Protein AF-X1CPD4-F1 (afdb_monomer)

Sequence (104 aa):
MSNGLPSGVPSDAETRWREIINEVKNHYQGSLVWEMPFEGSSIELPTFIDLFNEIQIDWSPPLSQNSSASDFELYTQSSIYLDQFILPLKQTTGLLVTIAAAYP

Secondary structure (DSSP, 8-state):
-------S--TTHHHHHHHHHHHHHHH--S--EEEEEESSS-----TTGGG-SEEEEEE-----S-TT--HHHHHHHHHHHIIIIIHHHHHHH--EEEEEE---

Radius of gyration: 17.02 Å; Cα contacts (8 Å, |Δi|>4): 99; 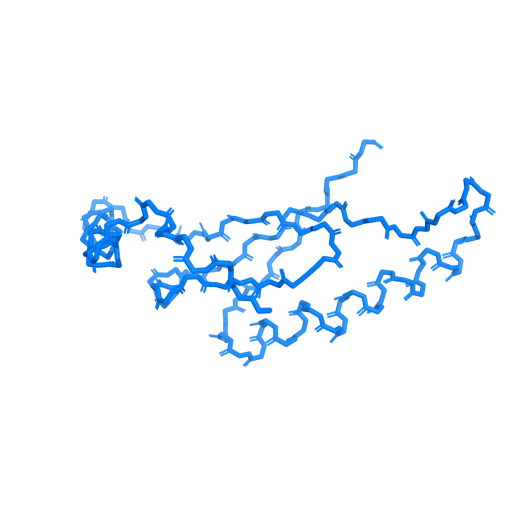chains: 1; bounding box: 42×32×45 Å

pLDDT: mean 90.25, std 12.17, range [38.09, 97.94]

Organism: NCB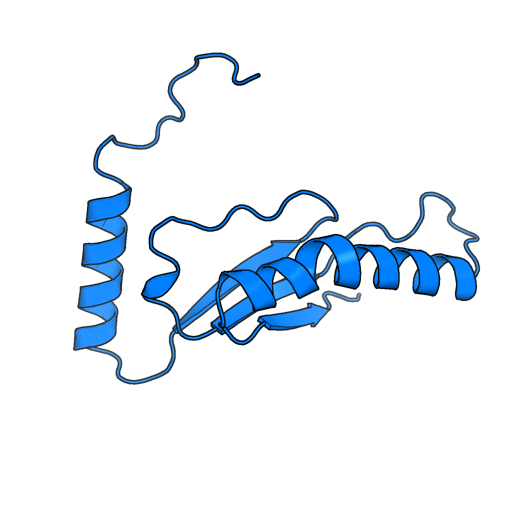I:txid412755

Mean predicted aligned error: 5.89 Å

Structure (mmCIF, N/CA/C/O backbone):
data_AF-X1CPD4-F1
#
_entry.id   AF-X1CPD4-F1
#
loop_
_atom_site.group_PDB
_atom_site.id
_atom_site.type_symbol
_atom_site.label_atom_id
_atom_site.label_alt_id
_atom_site.label_comp_id
_atom_site.label_asym_id
_atom_site.label_entity_id
_atom_site.label_seq_id
_atom_site.pdbx_PDB_ins_code
_atom_site.Cartn_x
_atom_site.Cartn_y
_atom_site.Cartn_z
_atom_site.occupancy
_atom_site.B_iso_or_equiv
_atom_site.auth_seq_id
_atom_site.auth_comp_id
_atom_site.auth_asym_id
_atom_site.auth_atom_id
_atom_site.pdbx_PDB_model_num
ATOM 1 N N . MET A 1 1 ? -12.891 16.914 -14.836 1.00 38.09 1 MET A N 1
ATOM 2 C CA . MET A 1 1 ? -14.219 17.531 -14.614 1.00 38.09 1 MET A CA 1
ATOM 3 C C . MET A 1 1 ? -15.202 16.390 -14.410 1.00 38.09 1 MET A C 1
ATOM 5 O O . MET A 1 1 ? -15.268 15.543 -15.291 1.00 38.09 1 MET A O 1
ATOM 9 N N . SER A 1 2 ? -15.864 16.294 -13.252 1.00 54.53 2 SER A N 1
ATOM 10 C CA . SER A 1 2 ? -16.891 15.266 -13.039 1.00 54.53 2 SER A CA 1
ATOM 11 C C . SER A 1 2 ? -18.130 15.611 -13.869 1.00 54.53 2 SER A C 1
ATOM 13 O O . SER A 1 2 ? -18.475 16.776 -14.055 1.00 54.53 2 SER A O 1
ATOM 15 N N . ASN A 1 3 ? -18.781 14.593 -14.414 1.00 63.12 3 ASN A N 1
ATOM 16 C CA . ASN A 1 3 ? -19.935 14.684 -15.312 1.00 63.12 3 ASN A CA 1
ATOM 17 C C . ASN A 1 3 ? -21.262 15.021 -14.595 1.00 63.12 3 ASN A C 1
ATOM 19 O O . ASN A 1 3 ? -22.324 14.889 -15.196 1.00 63.12 3 ASN A O 1
ATOM 23 N N . GLY A 1 4 ? -21.223 15.452 -13.326 1.00 56.28 4 GLY A N 1
ATOM 24 C CA . GLY A 1 4 ? -22.395 15.901 -12.562 1.00 56.28 4 GLY A CA 1
ATOM 25 C C . GLY A 1 4 ? -23.452 14.827 -12.277 1.00 56.28 4 GLY A C 1
ATOM 26 O O . GLY A 1 4 ? -24.486 15.140 -11.691 1.00 56.28 4 GLY A O 1
ATOM 27 N N . LEU A 1 5 ? -23.215 13.573 -12.672 1.00 57.56 5 LEU A N 1
ATOM 28 C CA . LEU A 1 5 ? -24.094 12.458 -12.347 1.00 57.56 5 LEU A CA 1
ATOM 29 C C . LEU A 1 5 ? -23.903 12.076 -10.871 1.00 57.56 5 LEU A C 1
ATOM 31 O O . LEU A 1 5 ? -22.758 12.017 -10.413 1.00 57.56 5 LEU A O 1
ATOM 35 N N . PRO A 1 6 ? -24.985 11.802 -10.116 1.00 59.16 6 PRO A N 1
ATOM 36 C CA . PRO A 1 6 ? -24.861 11.245 -8.777 1.00 59.16 6 PRO A CA 1
ATOM 37 C C . PRO A 1 6 ? -24.046 9.956 -8.858 1.00 59.16 6 PRO A C 1
ATOM 39 O O . PRO A 1 6 ? -24.386 9.064 -9.632 1.00 59.16 6 PRO A O 1
ATOM 42 N N . SER A 1 7 ? -23.000 9.830 -8.045 1.00 68.31 7 SER A N 1
ATOM 43 C CA . SER A 1 7 ? -22.147 8.633 -7.987 1.00 68.31 7 SER A CA 1
ATOM 44 C C . SER A 1 7 ? -22.894 7.369 -7.533 1.00 68.31 7 SER A C 1
ATOM 46 O O . SER A 1 7 ? -22.298 6.302 -7.444 1.00 68.31 7 SER A O 1
ATOM 48 N N . GLY A 1 8 ? -24.184 7.482 -7.190 1.00 69.25 8 GLY A N 1
ATOM 49 C CA . GLY A 1 8 ? -24.979 6.424 -6.566 1.00 69.25 8 GLY A CA 1
ATOM 50 C C . GLY A 1 8 ? -24.569 6.135 -5.120 1.00 69.25 8 GLY A C 1
ATOM 51 O O . GLY A 1 8 ? -25.208 5.320 -4.460 1.00 69.25 8 GLY A O 1
ATOM 52 N N . VAL A 1 9 ? -23.534 6.814 -4.615 1.00 76.81 9 VAL A N 1
ATOM 53 C CA . VAL A 1 9 ? -23.048 6.679 -3.245 1.00 76.81 9 VAL A CA 1
ATOM 54 C C . VAL A 1 9 ? -24.010 7.422 -2.312 1.00 76.81 9 VAL A C 1
ATOM 56 O O . VAL A 1 9 ? -24.260 8.612 -2.525 1.00 76.81 9 VAL A O 1
ATOM 59 N N . PRO A 1 10 ? -24.571 6.751 -1.289 1.00 81.69 10 PRO A N 1
ATOM 60 C CA . PRO A 1 10 ? -25.394 7.409 -0.282 1.00 81.69 10 PRO A CA 1
ATOM 61 C C . PRO A 1 10 ? -24.657 8.578 0.380 1.00 81.69 10 PRO A C 1
ATOM 63 O O . PRO A 1 10 ? -23.452 8.506 0.617 1.00 81.69 10 PRO A O 1
ATOM 66 N N . SER A 1 11 ? -25.378 9.644 0.734 1.00 85.56 11 SER A N 1
ATOM 67 C CA . SER A 1 11 ? -24.789 10.820 1.397 1.00 85.56 11 SER A CA 1
ATOM 68 C C . SER A 1 11 ? -24.153 10.505 2.755 1.00 85.56 11 SER A C 1
ATOM 70 O O . SER A 1 11 ? -23.351 11.285 3.253 1.00 85.56 11 SER A O 1
ATOM 72 N N . ASP A 1 12 ? -24.524 9.377 3.358 1.00 88.56 12 ASP A N 1
ATOM 73 C CA . ASP A 1 12 ? -24.041 8.867 4.639 1.00 88.56 12 ASP A CA 1
ATOM 7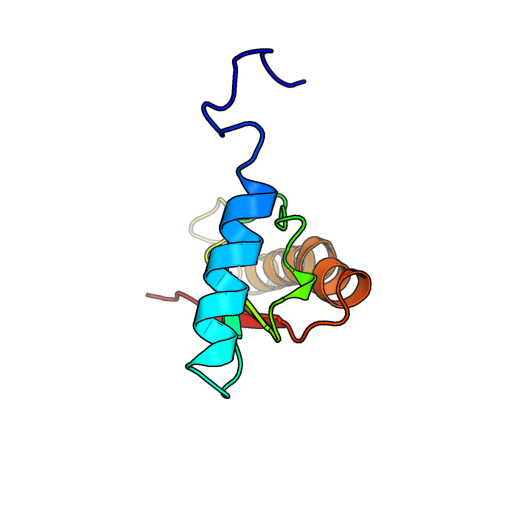4 C C . ASP A 1 12 ? -23.053 7.693 4.489 1.00 88.56 12 ASP A C 1
ATOM 76 O O . ASP A 1 12 ? -22.753 7.012 5.470 1.00 88.56 12 ASP A O 1
ATOM 80 N N . ALA A 1 13 ? -22.532 7.434 3.282 1.00 90.12 13 ALA A N 1
ATOM 81 C CA . ALA A 1 13 ? -21.646 6.297 3.031 1.00 90.12 13 ALA A CA 1
ATOM 82 C C . ALA A 1 13 ? -20.394 6.298 3.922 1.00 90.12 13 ALA A C 1
ATOM 84 O O . ALA A 1 13 ? -20.007 5.243 4.418 1.00 90.12 13 ALA A O 1
ATOM 85 N N . GLU A 1 14 ? -19.786 7.464 4.171 1.00 90.69 14 GLU A N 1
ATOM 86 C CA . GLU A 1 14 ? -18.644 7.565 5.088 1.00 90.69 14 GLU A CA 1
ATOM 87 C C . GLU A 1 14 ? -19.017 7.106 6.504 1.00 90.69 14 GLU A C 1
ATOM 89 O O . GLU A 1 14 ? -18.318 6.278 7.087 1.00 90.69 14 GLU A O 1
ATOM 94 N N . THR A 1 15 ? -20.127 7.614 7.047 1.00 94.81 15 THR A N 1
ATOM 95 C CA . THR A 1 15 ? -20.599 7.258 8.390 1.00 94.81 15 THR A CA 1
ATOM 96 C C . THR A 1 15 ? -20.819 5.754 8.505 1.00 94.81 15 THR A C 1
ATOM 98 O O . THR A 1 15 ? -20.309 5.136 9.437 1.00 94.81 15 THR A O 1
ATOM 101 N N . ARG A 1 16 ? -21.479 5.148 7.512 1.00 94.56 16 ARG A N 1
ATOM 102 C CA . ARG A 1 16 ? -21.738 3.701 7.493 1.00 94.56 16 ARG A CA 1
ATOM 103 C C . ARG A 1 16 ? -20.458 2.874 7.464 1.00 94.56 16 ARG A C 1
ATOM 105 O O . ARG A 1 16 ? -20.352 1.892 8.191 1.00 94.56 16 ARG A O 1
ATOM 112 N N . TRP A 1 17 ? -19.473 3.263 6.653 1.00 95.31 17 TRP A N 1
ATOM 113 C CA . TRP A 1 17 ? -18.190 2.559 6.616 1.00 95.31 17 TRP A CA 1
ATOM 114 C C . TRP A 1 17 ? -17.468 2.627 7.956 1.00 95.31 17 TRP A C 1
ATOM 116 O O . TRP A 1 17 ? -16.987 1.606 8.446 1.00 95.31 17 TRP A O 1
ATOM 126 N N . ARG A 1 18 ? -17.441 3.806 8.586 1.00 97.12 18 ARG A N 1
ATOM 127 C CA . ARG A 1 18 ? -16.834 3.968 9.910 1.00 97.12 18 ARG A CA 1
ATOM 128 C C . ARG A 1 18 ? -17.540 3.114 10.969 1.00 97.12 18 ARG A C 1
ATOM 130 O O . ARG A 1 18 ? -16.857 2.502 11.785 1.00 97.12 18 ARG A O 1
ATOM 137 N N . GLU A 1 19 ? -18.870 3.036 10.950 1.00 97.44 19 GLU A N 1
ATOM 138 C CA . GLU A 1 19 ? -19.647 2.171 11.854 1.00 97.44 19 GLU A CA 1
ATOM 139 C C . GLU A 1 19 ? -19.280 0.692 11.685 1.00 97.44 19 GLU A C 1
ATOM 141 O O . GLU A 1 19 ? -18.923 0.043 12.669 1.00 97.44 19 GLU A O 1
ATOM 146 N N . ILE A 1 20 ? -19.268 0.192 10.445 1.00 96.56 20 ILE A N 1
ATOM 147 C CA . ILE A 1 20 ? -18.909 -1.201 10.134 1.00 96.56 20 ILE A CA 1
ATOM 148 C C . ILE A 1 20 ? -17.481 -1.514 10.597 1.00 96.56 20 ILE A C 1
ATOM 150 O O . ILE A 1 20 ? -17.245 -2.524 11.259 1.00 96.56 20 ILE A O 1
ATOM 154 N N . ILE A 1 21 ? -16.513 -0.649 10.283 1.00 97.19 21 ILE A N 1
ATOM 155 C CA . ILE A 1 21 ? -15.108 -0.872 10.655 1.00 97.19 21 ILE A CA 1
ATOM 156 C C . ILE A 1 21 ? -14.941 -0.859 12.182 1.00 97.19 21 ILE A C 1
ATOM 158 O O . ILE A 1 21 ? -14.201 -1.678 12.730 1.00 97.19 21 ILE A O 1
ATOM 162 N N . ASN A 1 22 ? -15.646 0.026 12.891 1.00 96.94 22 ASN A N 1
ATOM 163 C CA . ASN A 1 22 ? -15.614 0.062 14.354 1.00 96.94 22 ASN A CA 1
ATOM 164 C C . ASN A 1 22 ? -16.241 -1.188 14.980 1.00 96.94 22 ASN A C 1
ATOM 166 O O . ASN A 1 22 ? -15.707 -1.701 15.963 1.00 96.94 22 ASN A O 1
ATOM 170 N N . GLU A 1 23 ? -17.326 -1.711 14.408 1.00 97.88 23 GLU A N 1
ATOM 171 C CA . GLU A 1 23 ? -17.896 -2.991 14.833 1.00 97.88 23 GLU A CA 1
ATOM 172 C C . GLU A 1 23 ? -16.878 -4.125 14.659 1.00 97.88 23 GLU A C 1
ATOM 174 O O . GLU A 1 23 ? -16.606 -4.854 15.613 1.00 97.88 23 GLU A O 1
ATOM 179 N N . VAL A 1 24 ? -16.214 -4.212 13.500 1.00 97.56 24 VAL A N 1
ATOM 180 C CA . VAL A 1 24 ? -15.143 -5.199 13.272 1.00 97.56 24 VAL A CA 1
ATOM 181 C C . VAL A 1 24 ? -14.048 -5.077 14.332 1.00 97.56 24 VAL A C 1
ATOM 183 O O . VAL A 1 24 ? -13.677 -6.086 14.927 1.00 97.56 24 VAL A O 1
ATOM 186 N N . LYS A 1 25 ? -13.576 -3.864 14.642 1.00 96.00 25 LYS A N 1
ATOM 187 C CA . LYS A 1 25 ? -12.530 -3.629 15.660 1.00 96.00 25 LYS A CA 1
ATOM 188 C C . LYS A 1 25 ? -12.974 -3.971 17.088 1.00 96.00 25 LYS A C 1
ATOM 190 O O . LYS A 1 25 ? -12.134 -4.299 17.924 1.00 96.00 25 LYS A O 1
ATOM 195 N N . ASN A 1 26 ? -14.275 -3.945 17.383 1.00 97.00 26 ASN A N 1
ATOM 196 C CA . ASN A 1 26 ? -14.798 -4.407 18.674 1.00 97.00 26 ASN A CA 1
ATOM 197 C C . ASN A 1 26 ? -14.706 -5.933 18.820 1.00 97.00 26 ASN A C 1
ATOM 199 O O . ASN A 1 26 ? -14.573 -6.438 19.935 1.00 97.00 26 ASN A O 1
ATOM 203 N N . HIS A 1 27 ? -14.746 -6.669 17.708 1.00 97.81 27 HIS A N 1
ATOM 204 C CA . HIS A 1 27 ? -14.710 -8.134 17.698 1.00 97.81 27 HIS A CA 1
ATOM 205 C C . HIS A 1 27 ? -13.332 -8.713 17.346 1.00 97.81 27 HIS A C 1
ATOM 207 O O . HIS A 1 27 ? -12.988 -9.804 17.802 1.00 97.81 27 HIS A O 1
ATOM 213 N N . TYR A 1 28 ? -12.526 -7.986 16.576 1.00 97.44 28 TYR A N 1
ATOM 214 C CA . TYR A 1 28 ? -11.218 -8.401 16.086 1.00 97.44 28 TYR A CA 1
ATOM 215 C C . TYR A 1 28 ? -10.134 -7.424 16.551 1.00 97.44 28 TYR A C 1
ATOM 217 O O . TYR A 1 28 ? -10.168 -6.242 16.232 1.00 97.44 28 TYR A O 1
ATOM 225 N N . GLN A 1 29 ? -9.156 -7.941 17.298 1.00 95.12 29 GLN A N 1
ATOM 226 C CA . GLN A 1 29 ? -8.061 -7.155 17.889 1.00 95.12 29 GLN A CA 1
ATOM 227 C C . GLN A 1 29 ? -6.767 -7.184 17.056 1.00 95.12 29 GLN A C 1
ATOM 229 O O . GLN A 1 29 ? -5.727 -6.718 17.517 1.00 95.12 29 GLN A O 1
ATOM 234 N N . GLY A 1 30 ? -6.797 -7.786 15.864 1.00 96.00 30 GLY A N 1
ATOM 235 C CA . GLY A 1 30 ? -5.654 -7.784 14.952 1.00 96.00 30 GLY A CA 1
ATOM 236 C C . GLY A 1 30 ? -5.609 -6.536 14.070 1.00 96.00 30 GLY A C 1
ATOM 237 O O . GLY A 1 30 ? -6.492 -5.680 14.122 1.00 96.00 30 GLY A O 1
ATOM 238 N N . SER A 1 31 ? -4.570 -6.450 13.241 1.00 95.69 31 SER A N 1
ATOM 239 C CA . SER A 1 31 ? -4.398 -5.350 12.291 1.00 95.69 31 SER A CA 1
ATOM 240 C C . SER A 1 31 ? -5.397 -5.445 11.143 1.00 95.69 31 SER A C 1
ATOM 242 O O . SER A 1 31 ? -5.605 -6.521 10.583 1.00 95.69 31 SER A O 1
ATOM 244 N N . LEU A 1 32 ? -5.970 -4.307 10.758 1.00 97.12 32 LEU A N 1
ATOM 245 C CA . LEU A 1 32 ? -6.768 -4.188 9.543 1.00 97.12 32 LEU A CA 1
ATOM 246 C C . LEU A 1 32 ? -5.916 -3.603 8.419 1.00 97.12 32 LEU A C 1
ATOM 248 O O . LEU A 1 32 ? -5.251 -2.580 8.604 1.00 97.12 32 LEU A O 1
ATOM 252 N N . VAL A 1 33 ? -5.983 -4.237 7.251 1.00 97.50 33 VAL A N 1
ATOM 253 C CA . VAL A 1 33 ? -5.281 -3.825 6.032 1.00 97.50 33 VAL A CA 1
ATOM 254 C C . VAL A 1 33 ? -6.308 -3.336 5.018 1.00 97.50 33 VAL A C 1
ATOM 256 O O . VAL A 1 33 ? -7.322 -4.000 4.801 1.00 97.50 33 VAL A O 1
ATOM 259 N N . TRP A 1 34 ? -6.064 -2.169 4.424 1.00 97.06 34 TRP A N 1
ATOM 260 C CA . TRP A 1 34 ? -6.835 -1.696 3.278 1.00 97.06 34 TRP A CA 1
ATOM 261 C C . TRP A 1 34 ? -6.149 -2.155 1.997 1.00 97.06 34 TRP A C 1
ATOM 263 O O . TRP A 1 34 ? -5.066 -1.677 1.668 1.00 97.06 34 TRP A O 1
ATOM 273 N N . GLU A 1 35 ? -6.766 -3.098 1.300 1.00 95.81 35 GLU A N 1
ATOM 274 C CA . GLU A 1 35 ? -6.273 -3.628 0.033 1.00 95.81 35 GLU A CA 1
ATOM 275 C C . GLU A 1 35 ? -6.891 -2.857 -1.135 1.00 95.81 35 GLU A C 1
ATOM 277 O O . GLU A 1 35 ? -8.099 -2.593 -1.151 1.00 95.81 35 GLU A O 1
ATOM 282 N N . MET A 1 36 ? -6.066 -2.467 -2.106 1.00 93.94 36 MET A N 1
ATOM 283 C CA . MET A 1 36 ? -6.546 -1.809 -3.317 1.00 93.94 36 MET A CA 1
ATOM 284 C C . MET A 1 36 ? -5.660 -2.083 -4.540 1.00 93.94 36 MET A C 1
ATOM 286 O O . MET A 1 36 ? -4.436 -2.168 -4.408 1.00 93.94 36 MET A O 1
ATOM 290 N N . PRO A 1 37 ? -6.249 -2.140 -5.749 1.00 93.69 37 PRO A N 1
ATOM 291 C CA . PRO A 1 37 ? -5.489 -2.301 -6.980 1.00 93.69 37 PRO A CA 1
ATOM 292 C C . PRO A 1 37 ? -4.737 -1.025 -7.365 1.00 93.69 37 PRO A C 1
ATOM 294 O O . PRO A 1 37 ? -5.225 0.093 -7.174 1.00 93.69 37 PRO A O 1
ATOM 297 N N . PHE A 1 38 ? -3.565 -1.198 -7.977 1.00 94.12 38 PHE A N 1
ATOM 298 C CA . PHE A 1 38 ? -2.825 -0.128 -8.641 1.00 94.12 38 PHE A CA 1
ATOM 299 C C . PHE A 1 38 ? -2.459 -0.523 -10.073 1.00 94.12 38 PHE A C 1
ATOM 301 O O . PHE A 1 38 ? -1.587 -1.360 -10.312 1.00 94.12 38 PHE A O 1
ATOM 308 N N . GLU A 1 39 ? -3.100 0.154 -11.025 1.00 92.81 39 GLU A N 1
ATOM 309 C CA . GLU A 1 39 ? -2.961 -0.078 -12.470 1.00 92.81 39 GLU A CA 1
ATOM 310 C C . GLU A 1 39 ? -2.189 1.059 -13.175 1.00 92.81 39 GLU A C 1
ATOM 312 O O . GLU A 1 39 ? -2.256 1.216 -14.392 1.00 92.81 39 GLU A O 1
ATOM 317 N N . GLY A 1 40 ? -1.436 1.872 -12.423 1.00 91.12 40 GLY A N 1
ATOM 318 C CA . GLY A 1 40 ? -0.615 2.964 -12.971 1.00 91.12 40 GLY A CA 1
ATOM 319 C C . GLY A 1 40 ? -1.331 4.316 -13.059 1.00 91.12 40 GLY A C 1
ATOM 320 O O . GLY A 1 40 ? -0.846 5.229 -13.726 1.00 91.12 40 GLY A O 1
ATOM 321 N N . SER A 1 41 ? -2.481 4.451 -12.396 1.00 88.56 41 SER A N 1
ATOM 322 C CA . SER A 1 41 ? -3.269 5.685 -12.292 1.00 88.56 41 SER A CA 1
ATOM 323 C C . SER A 1 41 ? -3.210 6.297 -10.885 1.00 88.56 41 SER A C 1
ATOM 325 O O . SER A 1 41 ? -2.489 5.827 -10.012 1.00 88.56 41 SER A O 1
ATOM 327 N N . SER A 1 42 ? -3.982 7.359 -10.639 1.00 87.62 42 SER A N 1
ATOM 328 C CA . SER A 1 42 ? -4.086 7.973 -9.311 1.00 87.62 42 SER A CA 1
ATOM 329 C C . SER A 1 42 ? -4.579 6.991 -8.246 1.00 87.62 42 SER A C 1
ATOM 331 O O . SER A 1 42 ? -5.440 6.153 -8.508 1.00 87.62 42 SER A O 1
ATOM 333 N N . ILE A 1 43 ? -4.060 7.158 -7.030 1.00 90.56 43 ILE A N 1
ATOM 334 C CA . ILE A 1 43 ? -4.518 6.465 -5.827 1.00 90.56 43 ILE A CA 1
ATOM 335 C C . ILE A 1 43 ? -5.461 7.407 -5.084 1.00 90.56 43 ILE A C 1
ATOM 337 O O . ILE A 1 43 ? -5.054 8.488 -4.660 1.00 90.56 43 ILE A O 1
ATOM 341 N N . GLU A 1 44 ? -6.715 6.996 -4.932 1.00 91.00 44 GLU A N 1
ATOM 342 C CA . GLU A 1 44 ? -7.710 7.710 -4.136 1.00 91.00 44 GLU A CA 1
ATOM 343 C C . GLU A 1 44 ? -8.016 6.892 -2.886 1.00 91.00 44 GLU A C 1
ATOM 345 O O . GLU A 1 44 ? -8.484 5.757 -2.966 1.00 91.00 44 GLU A O 1
ATOM 350 N N . LEU A 1 45 ? -7.719 7.468 -1.723 1.00 93.19 45 LEU A N 1
ATOM 351 C CA . LEU A 1 45 ? -8.017 6.837 -0.448 1.00 93.19 45 LEU A CA 1
ATOM 352 C C . LEU A 1 45 ? -9.383 7.278 0.073 1.00 93.19 45 LEU A C 1
ATOM 354 O O . LEU A 1 45 ? -9.744 8.452 -0.065 1.00 93.19 45 LEU A O 1
ATOM 358 N N . PRO A 1 46 ? -10.121 6.377 0.740 1.00 93.12 46 PRO A N 1
ATOM 359 C CA . PRO A 1 46 ? -11.307 6.781 1.466 1.00 93.12 46 PRO A CA 1
ATOM 360 C C . PRO A 1 46 ? -10.936 7.706 2.630 1.00 93.12 46 PRO A C 1
ATOM 362 O O . PRO A 1 46 ? -9.881 7.575 3.251 1.00 93.12 46 PRO A O 1
ATOM 365 N N . THR A 1 47 ? -11.852 8.599 2.995 1.00 92.12 47 THR A N 1
ATOM 366 C CA . THR A 1 47 ? -11.687 9.505 4.145 1.00 92.12 47 THR A CA 1
ATOM 367 C C . THR A 1 47 ? -11.534 8.769 5.476 1.00 92.12 47 THR A C 1
ATOM 369 O O . THR A 1 47 ? -11.019 9.350 6.423 1.00 92.12 47 THR A O 1
ATOM 372 N N . PHE A 1 48 ? -11.949 7.499 5.547 1.00 94.94 48 PHE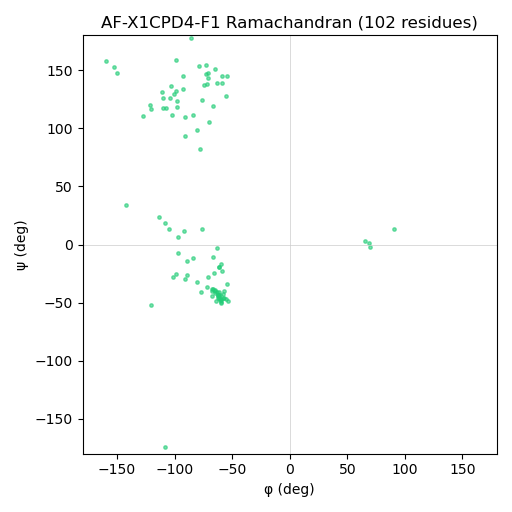 A N 1
ATOM 373 C CA . PHE A 1 48 ? -11.843 6.617 6.712 1.00 94.94 48 PHE A CA 1
ATOM 374 C C . PHE A 1 48 ? -10.567 5.760 6.756 1.00 94.94 48 PHE A C 1
ATOM 376 O O . PHE A 1 48 ? -10.485 4.824 7.556 1.00 94.94 48 PHE A O 1
ATOM 383 N N . ILE A 1 49 ? -9.571 6.042 5.909 1.00 96.56 49 ILE A N 1
ATOM 384 C CA . ILE A 1 49 ? -8.308 5.287 5.888 1.00 96.56 49 ILE A CA 1
ATOM 385 C C . ILE A 1 49 ? -7.569 5.321 7.238 1.00 96.56 49 ILE A C 1
ATOM 387 O O . ILE A 1 49 ? -6.826 4.399 7.558 1.00 96.56 49 ILE A O 1
ATOM 391 N N . ASP A 1 50 ? -7.845 6.331 8.070 1.00 95.06 50 ASP A N 1
ATOM 392 C CA . ASP A 1 50 ? -7.343 6.471 9.441 1.00 95.06 50 ASP A CA 1
ATOM 393 C C . ASP A 1 50 ? -7.733 5.310 10.375 1.00 95.06 50 ASP A C 1
ATOM 395 O O . ASP A 1 50 ? -7.127 5.130 11.432 1.00 95.06 50 ASP A O 1
ATOM 399 N N . LEU A 1 51 ? -8.732 4.505 10.001 1.00 96.38 51 LEU A N 1
ATOM 400 C CA . LEU A 1 51 ? -9.165 3.355 10.792 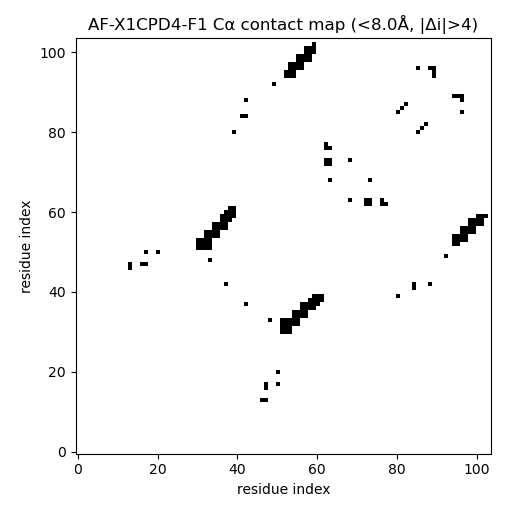1.00 96.38 51 LEU A CA 1
ATOM 401 C C . LEU A 1 51 ? -8.339 2.083 10.547 1.00 96.38 51 LEU A C 1
ATOM 403 O O . LEU A 1 51 ? -8.469 1.143 11.345 1.00 96.38 51 LEU A O 1
ATOM 407 N N . PHE A 1 52 ? -7.505 2.068 9.502 1.00 97.50 52 PHE A N 1
ATOM 408 C CA . PHE A 1 52 ? -6.652 0.951 9.090 1.00 97.50 52 PHE A CA 1
ATOM 409 C C . PHE A 1 52 ? -5.211 1.116 9.584 1.00 97.50 52 PHE A C 1
ATOM 411 O O . PHE A 1 52 ? -4.759 2.209 9.919 1.00 97.50 52 PHE A O 1
ATOM 418 N N . ASN A 1 53 ? -4.481 0.004 9.647 1.00 97.25 53 ASN A N 1
ATOM 419 C CA . ASN A 1 53 ? -3.100 -0.033 10.130 1.00 97.25 53 ASN A CA 1
ATOM 420 C C . ASN A 1 53 ? -2.076 -0.024 8.991 1.00 97.25 53 ASN A C 1
ATOM 422 O O . ASN A 1 53 ? -0.933 0.388 9.183 1.00 97.25 53 ASN A O 1
ATOM 426 N N . GLU A 1 54 ? -2.485 -0.499 7.821 1.00 97.75 54 GLU A N 1
ATOM 427 C CA . GLU A 1 54 ? -1.623 -0.733 6.674 1.00 97.75 54 GLU A CA 1
ATOM 428 C C . GLU A 1 54 ? -2.438 -0.618 5.387 1.00 97.75 54 GLU A C 1
ATOM 430 O O . GLU A 1 54 ? -3.647 -0.871 5.376 1.00 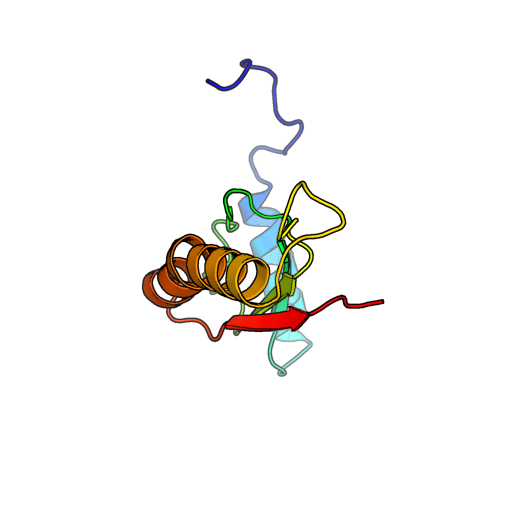97.75 54 GLU A O 1
ATOM 435 N N . ILE A 1 55 ? -1.757 -0.244 4.309 1.00 97.94 55 ILE A N 1
ATOM 436 C CA . ILE A 1 55 ? -2.288 -0.293 2.952 1.00 97.94 55 ILE A CA 1
ATOM 437 C C . ILE A 1 55 ? -1.553 -1.400 2.199 1.00 97.94 55 ILE A C 1
ATOM 439 O O . ILE A 1 55 ? -0.323 -1.381 2.120 1.00 97.94 55 ILE A O 1
ATOM 443 N N . GLN A 1 56 ? -2.298 -2.330 1.614 1.00 97.06 56 GLN A N 1
ATOM 444 C CA . GLN A 1 56 ? -1.770 -3.273 0.638 1.00 97.06 56 GLN A CA 1
ATOM 445 C C . GLN A 1 56 ? -2.135 -2.797 -0.765 1.00 97.06 56 GLN A C 1
ATOM 447 O O . GLN A 1 56 ? -3.286 -2.469 -1.049 1.00 97.06 56 GLN A O 1
ATOM 452 N N . ILE A 1 57 ? -1.131 -2.743 -1.633 1.00 95.94 57 ILE A N 1
ATOM 453 C CA . ILE A 1 57 ? -1.282 -2.373 -3.033 1.00 95.94 57 ILE A CA 1
ATOM 454 C C . ILE A 1 57 ? -1.118 -3.619 -3.890 1.00 95.94 57 ILE A C 1
ATOM 456 O O . ILE A 1 57 ? -0.019 -4.180 -3.949 1.00 95.94 57 ILE A O 1
ATOM 460 N N . ASP A 1 58 ? -2.177 -3.987 -4.605 1.00 94.19 58 ASP A N 1
ATOM 461 C CA . ASP A 1 58 ? -2.120 -5.036 -5.619 1.00 94.19 58 ASP A CA 1
ATOM 462 C C . ASP A 1 58 ? -1.532 -4.438 -6.894 1.00 94.19 58 ASP A C 1
ATOM 464 O O . ASP A 1 58 ? -2.186 -3.730 -7.669 1.00 94.19 58 ASP A O 1
ATOM 468 N N . TRP A 1 59 ? -0.236 -4.664 -7.074 1.00 93.62 59 TRP A N 1
ATOM 469 C CA . TRP A 1 59 ? 0.556 -4.014 -8.103 1.00 93.62 59 TRP A CA 1
ATOM 470 C C . TRP A 1 59 ? 0.424 -4.746 -9.433 1.00 93.62 59 TRP A C 1
ATOM 472 O O . TRP A 1 59 ? 0.941 -5.853 -9.599 1.00 93.62 59 TRP A O 1
ATOM 482 N N . SER A 1 60 ? -0.229 -4.091 -10.391 1.00 93.38 60 SER A N 1
ATOM 483 C CA . SER A 1 60 ? -0.382 -4.565 -11.770 1.00 93.38 60 SER A CA 1
ATOM 484 C C . SER A 1 60 ? -0.311 -3.448 -12.838 1.00 93.38 60 SER A C 1
ATOM 486 O O . SER A 1 60 ? -0.983 -3.544 -13.867 1.00 93.38 60 SER A O 1
ATOM 488 N N . PRO A 1 61 ? 0.495 -2.376 -12.670 1.00 93.38 61 PRO A N 1
ATOM 489 C CA . PRO A 1 61 ? 0.550 -1.310 -13.656 1.00 93.38 61 PRO A CA 1
ATOM 490 C C . PRO A 1 61 ? 1.261 -1.763 -14.944 1.00 93.38 61 PRO A C 1
ATOM 492 O O . PRO A 1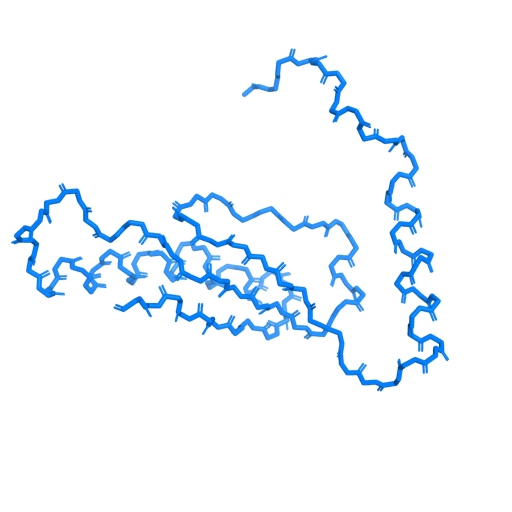 61 ? 2.238 -2.520 -14.889 1.00 93.38 61 PRO A O 1
ATOM 495 N N . PRO A 1 62 ? 0.866 -1.241 -16.118 1.00 92.62 62 PRO A N 1
ATOM 496 C CA . PRO A 1 62 ? 1.611 -1.465 -17.346 1.00 92.62 62 PRO A CA 1
ATOM 497 C C . PRO A 1 62 ? 2.980 -0.777 -17.249 1.00 92.62 62 PRO A C 1
ATOM 499 O O . PRO A 1 62 ? 3.074 0.444 -17.099 1.00 92.62 62 PRO A O 1
ATOM 502 N N . LEU A 1 63 ? 4.053 -1.565 -17.344 1.00 93.06 63 LEU A N 1
ATOM 503 C CA . LEU A 1 63 ? 5.434 -1.066 -17.295 1.00 93.06 63 LEU A CA 1
ATOM 504 C C . LEU A 1 63 ? 5.989 -0.688 -18.678 1.00 93.06 63 LEU A C 1
ATOM 506 O O . LEU A 1 63 ? 7.017 -0.025 -18.771 1.00 93.06 63 LEU A O 1
ATOM 510 N N . SER A 1 64 ? 5.326 -1.107 -19.757 1.00 92.50 64 SER A N 1
ATOM 511 C CA . SER A 1 64 ? 5.653 -0.711 -21.126 1.00 92.50 64 SER A CA 1
ATOM 512 C C . SER A 1 64 ? 4.463 -0.929 -22.058 1.00 92.50 64 SER A C 1
ATOM 514 O O . SER A 1 64 ? 3.584 -1.742 -21.782 1.00 92.50 64 SER A O 1
ATOM 516 N N . GLN A 1 65 ? 4.462 -0.217 -23.184 1.00 88.31 65 GLN A N 1
ATOM 517 C CA . GLN A 1 65 ? 3.563 -0.459 -24.320 1.00 88.31 65 GLN A CA 1
ATOM 518 C C . GLN A 1 65 ? 4.229 -1.317 -25.412 1.00 88.31 65 GLN A C 1
ATOM 520 O O . GLN A 1 65 ? 3.586 -1.704 -26.385 1.00 88.31 65 GLN A O 1
ATOM 525 N N . ASN A 1 66 ? 5.529 -1.602 -25.272 1.00 88.31 66 ASN A N 1
ATOM 526 C CA . ASN A 1 66 ? 6.308 -2.404 -26.207 1.00 88.31 66 ASN A CA 1
ATOM 527 C C . ASN A 1 66 ? 6.539 -3.805 -25.627 1.00 88.31 66 ASN A C 1
ATOM 529 O O . ASN A 1 66 ? 7.106 -3.947 -24.546 1.00 88.31 66 ASN A O 1
ATOM 533 N N . SER A 1 67 ? 6.176 -4.843 -26.382 1.00 85.12 67 SER A N 1
ATOM 534 C CA . SER A 1 67 ? 6.419 -6.244 -26.010 1.00 85.12 67 SER A CA 1
ATOM 535 C C . SER A 1 67 ? 7.904 -6.631 -25.985 1.00 85.12 67 SER A C 1
ATOM 537 O O . SER A 1 67 ? 8.241 -7.715 -25.525 1.00 85.12 67 SER A O 1
ATOM 539 N N . SER A 1 68 ? 8.782 -5.767 -26.500 1.00 90.38 68 SER A N 1
ATOM 540 C CA . SER A 1 68 ? 10.239 -5.954 -26.561 1.00 90.38 68 SER A CA 1
ATOM 541 C C . SER A 1 68 ? 10.985 -4.951 -25.672 1.00 90.38 68 SER A C 1
ATOM 543 O O . SER A 1 68 ? 12.125 -4.599 -25.970 1.00 90.38 68 SER A O 1
ATOM 545 N N . ALA A 1 69 ? 10.317 -4.422 -24.641 1.00 92.38 69 ALA A N 1
ATOM 546 C CA . ALA A 1 69 ? 10.925 -3.487 -23.703 1.00 92.38 69 ALA A CA 1
ATOM 547 C C . ALA A 1 69 ? 12.139 -4.112 -23.013 1.00 92.38 69 ALA A C 1
ATOM 549 O O . ALA A 1 69 ? 12.117 -5.276 -22.614 1.00 92.38 69 ALA A O 1
ATOM 550 N N . SER A 1 70 ? 13.191 -3.319 -22.866 1.00 94.69 70 SER A N 1
ATOM 551 C CA . SER A 1 70 ? 14.375 -3.703 -22.111 1.00 94.69 70 SER A CA 1
ATOM 552 C C . SER A 1 70 ? 14.100 -3.705 -20.608 1.00 94.69 70 SER A C 1
ATOM 554 O O . SER A 1 70 ? 13.282 -2.931 -20.106 1.00 94.69 70 SER A O 1
ATOM 556 N N . ASP A 1 71 ? 14.867 -4.502 -19.864 1.00 93.69 71 ASP A N 1
ATOM 557 C CA . ASP A 1 71 ? 14.820 -4.511 -18.396 1.00 93.69 71 ASP A CA 1
ATOM 558 C C . ASP A 1 71 ? 15.042 -3.112 -17.802 1.00 93.69 71 ASP A C 1
ATOM 560 O O . ASP A 1 71 ? 14.431 -2.750 -16.799 1.00 93.69 71 ASP A O 1
ATOM 564 N N . PHE A 1 72 ? 15.882 -2.292 -18.446 1.00 94.81 72 PHE A N 1
ATOM 565 C CA . PHE A 1 72 ? 16.131 -0.913 -18.029 1.00 94.81 72 PHE A CA 1
ATOM 566 C C . PHE A 1 72 ? 14.883 -0.027 -18.155 1.00 94.81 72 PHE A C 1
ATOM 568 O O . PHE A 1 72 ? 14.617 0.788 -17.270 1.00 94.81 72 PHE A O 1
ATOM 575 N N . GLU A 1 73 ? 14.098 -0.188 -19.221 1.00 93.81 73 GLU A N 1
ATOM 576 C CA . GLU A 1 73 ? 12.839 0.544 -19.401 1.00 93.81 73 GLU A CA 1
ATOM 577 C C . GLU A 1 73 ? 11.797 0.111 -18.365 1.00 93.81 73 GLU A C 1
ATOM 579 O O . GLU A 1 73 ? 11.180 0.967 -17.730 1.00 93.81 73 GLU A O 1
ATOM 584 N N . LEU A 1 74 ? 11.663 -1.199 -18.122 1.00 94.31 74 LEU A N 1
ATOM 585 C CA . LEU A 1 74 ? 10.757 -1.738 -17.099 1.00 94.31 74 LEU A CA 1
ATOM 586 C C . LEU A 1 74 ? 11.141 -1.251 -15.689 1.00 94.31 74 LEU A C 1
ATOM 588 O O . LEU A 1 74 ? 10.286 -0.804 -14.916 1.00 94.31 74 LEU A O 1
ATOM 592 N N . TYR A 1 75 ? 12.436 -1.271 -15.364 1.00 94.81 75 TYR A N 1
ATOM 593 C CA . TYR A 1 75 ? 12.974 -0.727 -14.114 1.00 94.81 75 TYR A CA 1
ATOM 594 C C . TYR A 1 75 ? 12.683 0.772 -13.972 1.00 94.81 75 TYR A C 1
ATOM 596 O O . TYR A 1 75 ? 12.219 1.228 -12.926 1.00 94.81 75 TYR A O 1
ATOM 604 N N . THR A 1 76 ? 12.923 1.543 -15.032 1.00 96.69 76 THR A N 1
ATOM 605 C CA . THR A 1 76 ? 12.703 2.994 -15.021 1.00 96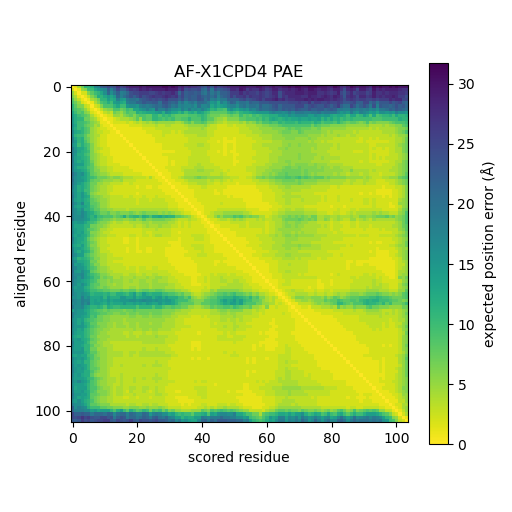.69 76 THR A CA 1
ATOM 606 C C . THR A 1 76 ? 11.228 3.308 -14.787 1.00 96.69 76 THR A C 1
ATOM 608 O O . THR A 1 76 ? 10.903 4.118 -13.919 1.00 96.69 76 THR A O 1
ATOM 611 N N . GLN A 1 77 ? 10.321 2.628 -15.493 1.00 96.00 77 GLN A N 1
ATOM 612 C CA . GLN A 1 77 ? 8.888 2.867 -15.354 1.00 96.00 77 GLN A CA 1
ATOM 613 C C . GLN A 1 77 ? 8.350 2.440 -13.981 1.00 96.00 77 GLN A C 1
ATOM 615 O O . GLN A 1 77 ? 7.547 3.157 -13.384 1.00 96.00 77 GLN A O 1
ATOM 620 N N . SER A 1 78 ? 8.807 1.304 -13.447 1.00 94.94 78 SER A N 1
ATOM 621 C CA . SER A 1 78 ? 8.428 0.880 -12.091 1.00 94.94 78 SER A CA 1
ATOM 622 C C . SER A 1 78 ? 8.919 1.868 -11.027 1.00 94.94 78 SER A C 1
ATOM 624 O O . SER A 1 78 ? 8.147 2.231 -10.142 1.00 94.94 78 SER A O 1
ATOM 626 N N . SER A 1 79 ? 10.146 2.382 -11.164 1.00 96.69 79 SER A N 1
ATOM 627 C CA . SER A 1 79 ? 10.698 3.408 -10.267 1.00 96.69 79 SER A CA 1
ATOM 628 C C . SER A 1 79 ? 9.866 4.692 -10.299 1.00 96.69 79 SER A C 1
ATOM 630 O O . SER A 1 79 ? 9.517 5.224 -9.249 1.00 96.69 79 SER A O 1
ATOM 632 N N . ILE A 1 80 ? 9.449 5.134 -11.492 1.00 97.06 80 ILE A N 1
ATOM 633 C CA . ILE A 1 80 ? 8.546 6.283 -11.655 1.00 97.06 80 ILE A CA 1
ATOM 634 C C . ILE A 1 80 ? 7.238 6.066 -10.886 1.00 97.06 80 ILE A C 1
ATOM 636 O O . ILE A 1 80 ? 6.792 6.967 -10.177 1.00 97.06 80 ILE A O 1
ATOM 640 N N . TYR A 1 81 ? 6.625 4.884 -10.989 1.00 96.50 81 TYR A N 1
ATOM 641 C CA . TYR A 1 81 ? 5.386 4.598 -10.266 1.00 96.50 81 TYR A CA 1
ATOM 642 C C . TYR A 1 81 ? 5.573 4.598 -8.741 1.00 96.50 81 TYR A C 1
ATOM 644 O O . TYR A 1 81 ? 4.742 5.149 -8.013 1.00 96.50 81 TYR A O 1
ATOM 652 N N . LEU A 1 82 ? 6.673 4.022 -8.249 1.00 95.94 82 LEU A N 1
ATOM 653 C CA . LEU A 1 82 ? 6.999 4.033 -6.823 1.00 95.94 82 LEU A CA 1
ATOM 654 C C . LEU A 1 82 ? 7.192 5.463 -6.304 1.00 95.94 82 LEU A C 1
ATOM 656 O O . LEU A 1 82 ? 6.608 5.818 -5.281 1.00 95.94 82 LEU A O 1
ATOM 660 N N . ASP A 1 83 ? 7.940 6.293 -7.029 1.00 97.31 83 ASP A N 1
ATOM 661 C CA . ASP A 1 83 ? 8.263 7.659 -6.610 1.00 97.31 83 ASP A CA 1
ATOM 662 C C . ASP A 1 83 ? 7.066 8.611 -6.698 1.00 97.31 83 ASP A C 1
ATOM 664 O O . ASP A 1 83 ? 6.914 9.493 -5.853 1.00 97.31 83 ASP A O 1
ATOM 668 N N . GLN A 1 84 ? 6.212 8.455 -7.712 1.00 96.38 84 GLN A N 1
ATOM 669 C CA . GLN A 1 84 ? 5.111 9.391 -7.961 1.00 96.38 84 GLN A CA 1
ATOM 670 C C . GLN A 1 84 ? 3.816 9.037 -7.231 1.00 96.38 84 GLN A C 1
ATOM 672 O O . GLN A 1 84 ? 3.022 9.938 -6.964 1.00 96.38 84 GLN A O 1
ATOM 677 N N . PHE A 1 85 ? 3.589 7.761 -6.908 1.00 95.69 85 PHE A N 1
ATOM 678 C CA . PHE A 1 85 ? 2.321 7.317 -6.319 1.00 95.69 85 PHE A CA 1
ATOM 679 C C . PHE A 1 85 ? 2.514 6.672 -4.949 1.00 95.69 85 PHE A C 1
ATOM 681 O O . PHE A 1 85 ? 1.890 7.096 -3.977 1.00 95.69 85 PHE A O 1
ATOM 688 N N . ILE A 1 86 ? 3.408 5.686 -4.839 1.00 94.94 86 ILE A N 1
ATOM 689 C CA . ILE A 1 86 ? 3.522 4.875 -3.617 1.00 94.94 86 ILE A CA 1
ATOM 690 C C . ILE A 1 86 ? 4.264 5.617 -2.499 1.00 94.94 86 ILE A C 1
ATOM 692 O O . ILE A 1 86 ? 3.856 5.575 -1.336 1.00 94.94 86 ILE A O 1
ATOM 696 N N . LEU A 1 87 ? 5.340 6.332 -2.830 1.00 95.56 87 LEU A N 1
ATOM 697 C CA . LEU A 1 87 ? 6.091 7.110 -1.852 1.00 95.56 87 LEU A CA 1
ATOM 698 C C . LEU A 1 87 ? 5.241 8.251 -1.259 1.00 95.56 87 LEU A C 1
ATOM 700 O O . LEU A 1 87 ? 5.183 8.336 -0.027 1.00 95.56 87 LEU A O 1
ATOM 704 N N . PRO A 1 88 ? 4.534 9.079 -2.057 1.00 95.50 88 PRO A N 1
ATOM 705 C CA . PRO A 1 88 ? 3.621 10.080 -1.518 1.00 95.50 88 PRO A CA 1
ATOM 706 C C . PRO A 1 88 ? 2.531 9.464 -0.649 1.00 95.50 88 PRO A C 1
ATOM 708 O O . PRO A 1 88 ? 2.299 9.969 0.443 1.00 95.50 88 PRO A O 1
ATOM 711 N N . LEU A 1 89 ? 1.937 8.338 -1.064 1.00 94.88 89 LEU A N 1
ATOM 712 C CA . LEU A 1 89 ? 0.923 7.626 -0.280 1.00 94.88 89 LEU A CA 1
ATOM 713 C C . LEU A 1 89 ? 1.412 7.311 1.140 1.00 94.88 89 LEU A C 1
ATOM 715 O O . LEU A 1 89 ? 0.727 7.606 2.123 1.00 94.88 89 LEU A O 1
ATOM 719 N N . LYS A 1 90 ? 2.625 6.761 1.256 1.00 95.31 90 LYS A N 1
ATOM 720 C CA . LYS A 1 90 ? 3.265 6.491 2.549 1.00 95.31 90 LYS A CA 1
ATOM 721 C C . LYS A 1 90 ? 3.515 7.777 3.340 1.00 95.31 90 LYS A C 1
ATOM 723 O O . LYS A 1 90 ? 3.272 7.815 4.542 1.00 95.31 90 LYS A O 1
ATOM 728 N N . GLN A 1 91 ? 4.006 8.829 2.687 1.00 96.31 91 GLN A N 1
ATOM 729 C CA . GLN A 1 91 ? 4.327 10.100 3.344 1.00 96.31 91 GLN A CA 1
ATOM 730 C C . GLN A 1 91 ? 3.083 10.835 3.858 1.00 96.31 91 GLN A C 1
ATOM 732 O O . GLN A 1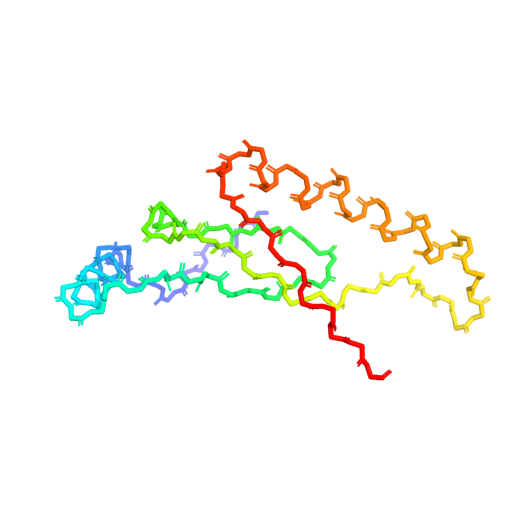 91 ? 3.136 11.426 4.935 1.00 96.31 91 GLN A O 1
ATOM 737 N N . THR A 1 92 ? 1.975 10.802 3.115 1.00 94.56 92 THR A N 1
ATOM 738 C CA . THR A 1 92 ? 0.748 11.529 3.469 1.00 94.56 92 THR A CA 1
ATOM 739 C C . THR A 1 92 ? -0.090 10.800 4.507 1.00 94.56 92 THR A C 1
ATOM 741 O O . THR A 1 92 ? -0.760 11.447 5.305 1.00 94.56 92 THR A O 1
ATOM 744 N N . THR A 1 93 ? -0.075 9.466 4.498 1.00 95.62 93 THR A N 1
ATOM 745 C CA . THR A 1 93 ? -0.855 8.656 5.448 1.00 95.62 93 THR A CA 1
ATOM 746 C C . THR A 1 93 ? -0.075 8.311 6.711 1.00 95.62 93 THR A C 1
ATOM 748 O O . THR A 1 93 ? -0.672 8.115 7.764 1.00 95.62 93 THR A O 1
ATOM 751 N N . GLY A 1 94 ? 1.254 8.197 6.615 1.00 96.19 94 GLY A N 1
ATOM 752 C CA . GLY A 1 94 ? 2.093 7.637 7.674 1.00 96.19 94 GLY A CA 1
ATOM 753 C C . GLY A 1 94 ? 1.905 6.129 7.889 1.00 96.19 94 GLY A C 1
ATOM 754 O O . GLY A 1 94 ? 2.554 5.567 8.772 1.00 96.19 94 GLY A O 1
ATOM 755 N N . LEU A 1 95 ? 1.050 5.470 7.101 1.00 96.81 95 LEU A N 1
ATOM 756 C CA . LEU A 1 95 ? 0.803 4.035 7.194 1.00 96.81 95 LEU A CA 1
ATOM 757 C C . LEU A 1 95 ? 1.925 3.247 6.512 1.00 96.81 95 LEU A C 1
ATOM 759 O O . LEU A 1 95 ? 2.594 3.726 5.589 1.00 96.81 95 LEU A O 1
ATOM 763 N N . LEU A 1 96 ? 2.123 2.006 6.961 1.00 96.38 96 LEU A N 1
ATOM 764 C CA . LEU A 1 96 ? 2.910 1.048 6.195 1.00 96.38 96 LEU A CA 1
ATOM 765 C C . LEU A 1 96 ? 2.200 0.791 4.859 1.00 96.38 96 LEU A C 1
ATOM 767 O O . LEU A 1 96 ? 0.975 0.681 4.815 1.00 96.38 96 LEU A O 1
ATOM 771 N N . VAL A 1 97 ? 2.982 0.708 3.783 1.00 96.94 97 VAL A N 1
ATOM 772 C CA . VAL A 1 97 ? 2.490 0.345 2.456 1.00 96.94 97 VAL A CA 1
ATOM 773 C C . VAL A 1 97 ? 3.223 -0.912 2.008 1.00 96.94 97 VAL A C 1
ATOM 775 O O . VAL A 1 97 ? 4.447 -0.877 1.844 1.00 96.94 97 VAL A O 1
ATOM 778 N N . THR A 1 98 ? 2.479 -1.997 1.823 1.00 96.56 98 THR A N 1
ATOM 779 C CA . THR A 1 98 ? 2.983 -3.275 1.310 1.00 96.56 98 THR A CA 1
ATOM 780 C C . THR A 1 98 ? 2.585 -3.428 -0.148 1.00 96.56 98 THR A C 1
ATOM 782 O O . THR A 1 98 ? 1.459 -3.129 -0.535 1.00 96.56 98 THR A O 1
ATOM 785 N N . ILE A 1 99 ? 3.526 -3.884 -0.973 1.00 94.81 99 ILE A N 1
ATOM 786 C CA . ILE A 1 99 ? 3.304 -4.120 -2.399 1.00 94.81 99 ILE A CA 1
ATOM 787 C C . ILE A 1 99 ? 3.123 -5.620 -2.609 1.00 94.81 99 ILE A C 1
ATOM 789 O O . ILE A 1 99 ? 4.077 -6.389 -2.475 1.00 94.81 99 ILE A O 1
ATOM 793 N N . ALA A 1 100 ? 1.909 -6.023 -2.968 1.00 93.38 100 ALA A N 1
ATOM 794 C CA . ALA A 1 100 ? 1.601 -7.360 -3.442 1.00 93.38 100 ALA A CA 1
ATOM 795 C C . ALA A 1 100 ? 1.751 -7.364 -4.969 1.00 93.38 100 ALA A C 1
ATOM 797 O O . ALA A 1 100 ? 0.847 -6.985 -5.710 1.00 93.38 100 ALA A O 1
ATOM 798 N N . ALA A 1 101 ? 2.937 -7.734 -5.456 1.00 84.19 101 ALA A N 1
ATOM 799 C CA . ALA A 1 101 ? 3.178 -7.837 -6.891 1.00 84.19 101 ALA A CA 1
ATOM 800 C C . ALA A 1 101 ? 2.399 -9.028 -7.464 1.00 84.19 101 ALA A C 1
ATOM 802 O O . ALA A 1 101 ? 2.786 -10.183 -7.271 1.00 84.19 101 ALA A O 1
ATOM 803 N N . ALA A 1 102 ? 1.310 -8.738 -8.178 1.00 65.06 102 ALA A N 1
ATOM 804 C CA . ALA A 1 102 ? 0.563 -9.732 -8.931 1.00 65.06 102 ALA A CA 1
ATOM 805 C C . ALA A 1 102 ? 1.318 -10.019 -10.238 1.00 65.06 102 ALA A C 1
ATOM 807 O O . ALA A 1 102 ? 1.056 -9.428 -11.283 1.00 65.06 102 ALA A O 1
ATOM 808 N N . TYR A 1 103 ? 2.319 -10.890 -10.155 1.00 49.75 103 TYR A N 1
ATOM 809 C CA . TYR A 1 103 ? 3.055 -11.394 -11.310 1.00 49.75 103 TYR A CA 1
ATOM 810 C C . TYR A 1 103 ? 2.488 -12.770 -11.705 1.00 49.75 103 TYR A C 1
ATOM 812 O O . TYR A 1 103 ? 2.447 -13.645 -10.837 1.00 49.75 103 TYR A O 1
ATOM 820 N N . PRO A 1 104 ? 2.033 -12.993 -12.952 1.00 50.38 104 PRO A N 1
ATOM 821 C CA . PRO A 1 104 ? 1.893 -14.339 -13.502 1.00 50.38 104 PRO A CA 1
ATOM 822 C C . PRO A 1 104 ? 3.249 -14.938 -13.895 1.00 50.38 104 PRO A C 1
ATOM 824 O O . PRO A 1 104 ? 4.037 -14.230 -14.559 1.00 50.38 104 PRO A O 1
#

Solvent-accessible surface area (backbone atoms only — not comparable to full-atom values): 6546 Å² total; per-residue (Å²): 132,84,88,82,66,81,85,80,68,59,97,54,48,67,60,53,51,52,53,54,52,51,54,48,54,76,78,42,91,69,86,46,69,47,75,46,83,39,65,78,70,90,86,84,78,63,95,64,56,84,80,44,59,31,37,36,32,41,40,60,43,78,50,64,95,53,97,80,64,49,71,67,52,38,51,50,43,48,49,50,48,42,61,71,49,52,47,49,51,32,68,76,67,71,39,53,72,46,78,46,71,68,75,132

Nearest PDB structures (foldseek):
  3loq-assembly1_A  TM=5.334E-01  e=5.082E-02  Archaeoglobus fulgidus
  4a0f-assembly1_B  TM=3.173E-01  e=3.412E+00  Arabidopsis thaliana
  6so5-assembly1_B  TM=3.887E-01  e=9.600E+00  Homo sapiens
  7ctz-assembly1_A  TM=2.243E-01  e=5.161E+00  Plasmodium falciparum

Foldseek 3Di:
DDPPDPPPQDPCNLVVVLVVLVVVVVVDVDFAEAEDEDQPDADDDDPVCLSGQEYEYAYDHDQDPDPPDDPVSSVVSVVVSCVVHVVVVCVVNVHHYHYDHPDD